Protein AF-A0A365QSZ0-F1 (afdb_monomer_lite)

Foldseek 3Di:
DLLVVLVVLLVQLVVLLVVLVVLQVVLVVVVVPVVSNVVSNVSSVVSNVSSVVSNVVSVVSVVVD

Radius of gyration: 14.72 Å; chains: 1; bounding box: 36×12×41 Å

Sequence (65 aa):
MRQTSAVFCLVLGVASICVGLYCLVQALDAFNLPMAFKVWLSRAVASMVMGWVLLHIGSKRIEAF

pLDDT: mean 72.81, std 7.04, range [48.34, 83.75]

Organism: NCBI:txid2234132

Secondary structure (DSSP, 8-state):
-HHHHHHHHHHHHHHHHHHHHHHHHHHHHTTT-HHHHHHHHHHHHHHHHHHHHHHHHHHHHHHT-

Structure (mmCIF, N/CA/C/O backbone):
data_AF-A0A365QSZ0-F1
#
_entry.id   AF-A0A365QSZ0-F1
#
loop_
_atom_site.group_PDB
_atom_site.id
_atom_site.type_symbol
_atom_site.label_atom_id
_atom_site.label_alt_id
_atom_site.label_comp_id
_atom_site.label_asym_id
_atom_site.label_entity_id
_atom_site.label_seq_id
_atom_site.pdbx_PDB_ins_code
_atom_site.Cartn_x
_atom_site.Cartn_y
_atom_site.Cartn_z
_atom_site.occupancy
_atom_site.B_iso_or_equiv
_atom_site.auth_seq_id
_atom_site.auth_comp_id
_atom_site.auth_asym_id
_atom_site.auth_atom_id
_atom_site.pdbx_PDB_model_num
ATOM 1 N N . MET A 1 1 ? -23.050 2.060 14.741 1.00 57.28 1 MET A N 1
ATOM 2 C CA . MET A 1 1 ? -22.186 2.848 13.827 1.00 57.28 1 MET A CA 1
ATOM 3 C C . MET A 1 1 ? -20.694 2.505 13.933 1.00 57.28 1 MET A C 1
ATOM 5 O O . MET A 1 1 ? -20.061 2.438 12.895 1.00 57.28 1 MET A O 1
ATOM 9 N N . ARG A 1 2 ? -20.112 2.251 15.122 1.00 59.03 2 ARG A N 1
ATOM 10 C CA . ARG A 1 2 ? -18.660 1.964 15.266 1.00 59.03 2 ARG A CA 1
ATOM 11 C C . ARG A 1 2 ? -18.175 0.651 14.620 1.00 59.03 2 ARG A C 1
ATOM 13 O O . ARG A 1 2 ? -17.099 0.639 14.036 1.00 59.03 2 ARG A O 1
ATOM 20 N N . GLN A 1 3 ? -18.965 -0.422 14.679 1.00 62.69 3 GLN A N 1
ATOM 21 C CA . GLN A 1 3 ? -18.608 -1.720 14.086 1.00 62.69 3 GLN A CA 1
ATOM 22 C C . GLN A 1 3 ? -18.589 -1.669 12.549 1.00 62.69 3 GLN A C 1
ATOM 24 O O . GLN A 1 3 ? -17.671 -2.186 11.919 1.00 62.69 3 GLN A O 1
ATOM 29 N N . THR A 1 4 ? -19.545 -0.959 11.941 1.00 73.81 4 THR A N 1
ATOM 30 C CA . THR A 1 4 ? -19.597 -0.736 10.491 1.00 73.81 4 THR A CA 1
ATOM 31 C C . THR A 1 4 ? -18.358 0.005 9.992 1.00 73.81 4 THR A C 1
ATOM 33 O O . THR A 1 4 ? -17.810 -0.365 8.961 1.00 73.81 4 THR A O 1
ATOM 36 N N . SER A 1 5 ? -17.861 0.991 10.748 1.00 71.19 5 SER A N 1
ATOM 37 C CA . SER A 1 5 ? -16.622 1.711 10.420 1.00 71.19 5 SER A CA 1
ATOM 38 C C . SER A 1 5 ? -15.385 0.807 10.445 1.00 71.19 5 SER A C 1
ATOM 40 O O . SER A 1 5 ? -14.519 0.934 9.584 1.00 71.19 5 SER A O 1
ATOM 42 N N . ALA A 1 6 ? -15.300 -0.117 11.406 1.00 68.44 6 ALA A N 1
ATOM 43 C CA . ALA A 1 6 ? -14.169 -1.035 11.519 1.00 68.44 6 ALA A CA 1
ATOM 44 C C . ALA A 1 6 ? -14.135 -2.051 10.366 1.00 68.44 6 ALA A C 1
ATOM 46 O O . ALA A 1 6 ? -13.088 -2.252 9.753 1.00 68.44 6 ALA A O 1
ATOM 47 N N . VAL A 1 7 ? -15.293 -2.616 10.010 1.00 75.88 7 VAL A N 1
ATOM 48 C CA . VAL A 1 7 ? -15.428 -3.506 8.846 1.00 75.88 7 VAL A CA 1
ATOM 49 C C . VAL A 1 7 ? -15.094 -2.761 7.551 1.00 75.88 7 VAL A C 1
ATOM 51 O O . VAL A 1 7 ? -14.380 -3.294 6.706 1.00 75.88 7 VAL A O 1
ATOM 54 N N . PHE A 1 8 ? -15.526 -1.505 7.414 1.00 77.06 8 PHE A N 1
ATOM 55 C CA . PHE A 1 8 ? -15.207 -0.685 6.243 1.00 77.06 8 PHE A CA 1
ATOM 56 C C . PHE A 1 8 ? -13.697 -0.429 6.103 1.00 77.06 8 PHE A C 1
ATOM 58 O O . PHE A 1 8 ? -13.158 -0.548 5.004 1.00 77.06 8 PHE A O 1
ATOM 65 N N . CYS A 1 9 ? -12.991 -0.156 7.210 1.00 72.81 9 CYS A N 1
ATOM 66 C CA . CYS A 1 9 ? -11.527 -0.038 7.219 1.00 72.81 9 CYS A CA 1
ATOM 67 C C . CYS A 1 9 ? -10.825 -1.339 6.813 1.00 72.81 9 CYS A C 1
ATOM 69 O O . CYS A 1 9 ? -9.827 -1.282 6.097 1.00 72.81 9 CYS A O 1
ATOM 71 N N . LEU A 1 10 ? -11.338 -2.500 7.235 1.00 73.56 10 LEU A N 1
ATOM 72 C CA . LEU A 1 10 ? -10.776 -3.790 6.829 1.00 73.56 10 LEU A CA 1
ATOM 73 C C . LEU A 1 10 ? -10.954 -4.036 5.328 1.00 73.56 10 LEU A C 1
ATOM 75 O O . LEU A 1 10 ? -9.989 -4.380 4.649 1.00 73.56 10 LEU A O 1
ATOM 79 N N . VAL A 1 11 ? -12.158 -3.803 4.798 1.00 82.94 11 VAL A N 1
ATOM 80 C CA . VAL A 1 11 ? -12.453 -3.972 3.365 1.00 82.94 11 VAL A CA 1
ATOM 81 C C . VAL A 1 11 ? -11.606 -3.021 2.514 1.00 82.94 11 VAL A C 1
ATOM 83 O O . VAL A 1 11 ? -11.017 -3.450 1.522 1.00 82.94 11 VAL A O 1
ATOM 86 N N . LEU A 1 12 ? -11.469 -1.755 2.926 1.00 78.62 12 LEU A N 1
ATOM 87 C CA . LEU A 1 12 ? -10.581 -0.786 2.272 1.00 78.62 12 LEU A CA 1
ATOM 88 C C . LEU A 1 12 ? -9.109 -1.208 2.333 1.00 78.62 12 LEU A C 1
ATOM 90 O O . LEU A 1 12 ? -8.397 -1.074 1.339 1.00 78.62 12 LEU A O 1
ATOM 94 N N . GLY A 1 13 ? -8.652 -1.735 3.471 1.00 75.50 13 GLY A N 1
ATOM 95 C CA . GLY A 1 13 ? -7.288 -2.236 3.636 1.00 75.50 13 GLY A CA 1
ATOM 96 C C . GLY A 1 13 ? -6.979 -3.393 2.685 1.00 75.50 13 GLY A C 1
ATOM 97 O O . GLY A 1 13 ? -5.968 -3.356 1.983 1.00 75.50 13 GLY A O 1
ATOM 98 N N . VAL A 1 14 ? -7.883 -4.373 2.590 1.00 80.75 14 VAL A N 1
ATOM 99 C CA . VAL A 1 14 ? -7.756 -5.505 1.656 1.00 80.75 14 VAL A CA 1
ATOM 100 C C . VAL A 1 14 ? -7.763 -5.021 0.205 1.00 80.75 14 VAL A C 1
ATOM 102 O O . VAL A 1 14 ? -6.868 -5.381 -0.559 1.00 80.75 14 VAL A O 1
ATOM 105 N N . ALA A 1 15 ? -8.700 -4.144 -0.168 1.00 81.19 15 ALA A N 1
ATOM 106 C CA . ALA A 1 15 ? -8.758 -3.579 -1.516 1.00 81.19 15 ALA A CA 1
ATOM 107 C C . ALA A 1 15 ? -7.467 -2.819 -1.883 1.00 81.19 15 ALA A C 1
ATOM 109 O O . ALA A 1 15 ? -6.936 -2.994 -2.980 1.00 81.19 15 ALA A O 1
ATOM 110 N N . SER A 1 16 ? -6.913 -2.034 -0.953 1.00 77.75 16 SER A N 1
ATOM 111 C CA . SER A 1 16 ? -5.651 -1.300 -1.136 1.00 77.75 16 SER A CA 1
ATOM 112 C C . SER A 1 16 ? -4.450 -2.230 -1.349 1.00 77.75 16 SER A C 1
ATOM 114 O O . SER A 1 16 ? -3.559 -1.927 -2.149 1.00 77.75 16 SER A O 1
ATOM 116 N N . ILE A 1 17 ? -4.422 -3.378 -0.666 1.00 75.94 17 ILE A N 1
ATOM 117 C CA . ILE A 1 17 ? -3.378 -4.398 -0.842 1.00 75.94 17 ILE A CA 1
ATOM 118 C C . ILE A 1 17 ? -3.509 -5.075 -2.209 1.00 75.94 17 ILE A C 1
ATOM 120 O O . ILE A 1 17 ? -2.503 -5.221 -2.902 1.00 75.94 17 ILE A O 1
ATOM 124 N N . CYS A 1 18 ? -4.727 -5.419 -2.642 1.00 82.75 18 CYS A N 1
ATOM 125 C CA . CYS A 1 18 ? -4.972 -5.976 -3.976 1.00 82.75 18 CYS A CA 1
ATOM 126 C C . CYS A 1 18 ? -4.531 -5.012 -5.090 1.00 82.75 18 CYS A C 1
ATOM 128 O O . CYS A 1 18 ? -3.866 -5.429 -6.037 1.00 82.75 18 CYS A O 1
ATOM 130 N N . VAL A 1 19 ? -4.833 -3.715 -4.955 1.00 80.00 19 VAL A N 1
ATOM 131 C CA . VAL A 1 19 ? -4.366 -2.678 -5.893 1.00 80.00 19 VAL A CA 1
ATOM 132 C C . VAL A 1 19 ? -2.838 -2.550 -5.865 1.00 80.00 19 VAL A C 1
ATOM 134 O O . VAL A 1 19 ? -2.214 -2.428 -6.918 1.00 80.00 19 VAL A O 1
ATOM 137 N N . GLY A 1 20 ? -2.216 -2.632 -4.684 1.00 74.31 20 GLY A N 1
ATOM 138 C CA . GLY A 1 20 ? -0.757 -2.646 -4.537 1.00 74.31 20 GLY A CA 1
ATOM 139 C C . GLY A 1 20 ? -0.102 -3.831 -5.255 1.00 74.31 20 GLY A C 1
ATOM 140 O O . GLY A 1 20 ? 0.853 -3.635 -6.003 1.00 74.31 20 GLY A O 1
ATOM 141 N N . LEU A 1 21 ? -0.657 -5.037 -5.102 1.00 77.12 21 LEU A N 1
ATOM 142 C CA . LEU A 1 21 ? -0.232 -6.247 -5.818 1.00 77.12 21 LEU A CA 1
ATOM 143 C C . LEU A 1 21 ? -0.396 -6.109 -7.334 1.00 77.12 21 LEU A C 1
ATOM 145 O O . LEU A 1 21 ? 0.516 -6.458 -8.076 1.00 77.12 21 LEU A O 1
ATOM 149 N N . TYR A 1 22 ? -1.512 -5.552 -7.803 1.00 78.94 22 TYR A N 1
ATOM 150 C CA . TYR A 1 22 ? -1.728 -5.304 -9.229 1.00 78.94 22 TYR A CA 1
ATOM 151 C C . TYR A 1 22 ? -0.702 -4.315 -9.810 1.00 78.94 22 TYR A C 1
ATOM 153 O O . TYR A 1 22 ? -0.127 -4.565 -10.870 1.00 78.94 22 TYR A O 1
ATOM 161 N N . CYS A 1 23 ? -0.406 -3.226 -9.092 1.00 74.06 23 CYS A N 1
ATOM 162 C CA . CYS A 1 23 ? 0.671 -2.298 -9.451 1.00 74.06 23 CYS A CA 1
ATOM 163 C C . CYS A 1 23 ? 2.049 -2.973 -9.448 1.00 74.06 23 CYS A C 1
ATOM 165 O O . CYS A 1 23 ? 2.885 -2.638 -10.283 1.00 74.06 23 CYS A O 1
ATOM 167 N N . LEU A 1 24 ? 2.295 -3.913 -8.530 1.00 74.25 24 LEU A N 1
ATOM 168 C CA . LEU A 1 24 ? 3.549 -4.663 -8.462 1.00 74.25 24 LEU A CA 1
ATOM 169 C C . LEU A 1 24 ? 3.709 -5.604 -9.663 1.00 74.25 24 LEU A C 1
ATOM 171 O O . LEU A 1 24 ? 4.783 -5.651 -10.254 1.00 74.25 24 LEU A O 1
ATOM 175 N N . VAL A 1 25 ? 2.639 -6.299 -10.061 1.00 80.44 25 VAL A N 1
ATOM 176 C CA . VAL A 1 25 ? 2.624 -7.139 -11.271 1.00 80.44 25 VAL A CA 1
ATOM 177 C C . VAL A 1 25 ? 2.867 -6.288 -12.519 1.00 80.44 25 VAL A C 1
ATOM 179 O O . VAL A 1 25 ? 3.713 -6.645 -13.331 1.00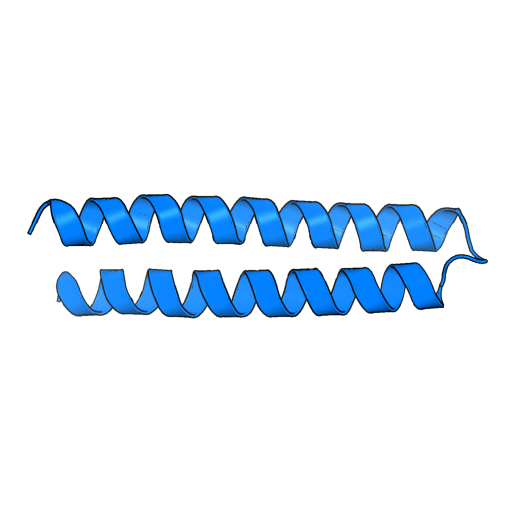 80.44 25 VAL A O 1
ATOM 182 N N . GLN A 1 26 ? 2.222 -5.122 -12.636 1.00 74.00 26 GLN A N 1
ATOM 183 C CA . GLN A 1 26 ? 2.501 -4.180 -13.729 1.00 74.00 26 GLN A CA 1
ATOM 184 C C . GLN A 1 26 ? 3.935 -3.640 -13.708 1.00 74.00 26 GLN A C 1
ATOM 186 O O . GLN A 1 26 ? 4.530 -3.446 -14.764 1.00 74.00 26 GLN A O 1
ATOM 191 N N . ALA A 1 27 ? 4.516 -3.402 -12.529 1.00 67.69 27 ALA A N 1
ATOM 192 C CA . ALA A 1 27 ? 5.916 -3.001 -12.430 1.00 67.69 27 ALA A CA 1
ATOM 193 C C . ALA A 1 27 ? 6.836 -4.106 -12.970 1.00 67.69 27 ALA A C 1
ATOM 195 O O . ALA A 1 27 ? 7.746 -3.818 -13.740 1.00 67.69 27 ALA A O 1
ATOM 196 N N . LEU A 1 28 ? 6.582 -5.364 -12.597 1.00 73.06 28 LEU A N 1
ATOM 197 C CA . LEU A 1 28 ? 7.350 -6.516 -13.074 1.00 73.06 28 LEU A CA 1
ATOM 198 C C . LEU A 1 28 ? 7.194 -6.740 -14.586 1.00 73.06 28 LEU A C 1
ATOM 200 O O . LEU A 1 28 ? 8.165 -7.106 -15.238 1.00 73.06 28 LEU A O 1
ATOM 204 N N . ASP A 1 29 ? 6.019 -6.464 -15.151 1.00 74.44 29 ASP A N 1
ATOM 205 C CA . ASP A 1 29 ? 5.790 -6.494 -16.603 1.00 74.44 29 ASP A CA 1
ATOM 206 C C . ASP A 1 29 ? 6.555 -5.363 -17.326 1.00 74.44 29 ASP A C 1
ATOM 208 O O . ASP A 1 29 ? 7.188 -5.567 -18.361 1.00 74.44 29 ASP A O 1
ATOM 212 N N . ALA A 1 30 ? 6.621 -4.175 -16.713 1.00 64.56 30 ALA A N 1
ATOM 213 C CA . ALA A 1 30 ? 7.357 -3.012 -17.213 1.00 64.56 30 ALA A CA 1
ATOM 214 C C . ALA A 1 30 ? 8.845 -2.969 -16.797 1.00 64.56 30 ALA A C 1
ATOM 216 O O . ALA A 1 30 ? 9.475 -1.907 -16.869 1.00 64.56 30 ALA A O 1
ATOM 217 N N . PHE A 1 31 ? 9.437 -4.094 -16.374 1.00 64.50 31 PHE A N 1
ATOM 218 C CA . PHE A 1 31 ? 10.797 -4.146 -15.812 1.00 64.50 31 PHE A CA 1
ATOM 219 C C . PHE A 1 31 ? 11.886 -3.620 -16.766 1.00 64.50 31 PHE A C 1
ATOM 221 O O . PHE A 1 31 ? 12.908 -3.100 -16.324 1.00 64.50 31 PHE A O 1
ATOM 228 N N . ASN A 1 32 ? 11.640 -3.673 -18.079 1.00 68.56 32 ASN A N 1
ATOM 229 C CA . ASN A 1 32 ? 12.545 -3.143 -19.104 1.00 68.56 32 ASN A CA 1
ATOM 230 C C . ASN A 1 32 ? 12.646 -1.603 -19.132 1.00 68.56 32 ASN A C 1
ATOM 232 O O . ASN A 1 32 ? 13.498 -1.057 -19.831 1.00 68.56 32 ASN A O 1
ATOM 236 N N . LEU A 1 33 ? 11.794 -0.885 -18.391 1.00 73.06 33 LEU A N 1
ATOM 237 C CA . LEU A 1 33 ? 11.761 0.578 -18.336 1.00 73.06 33 LEU A CA 1
ATOM 238 C C . LEU A 1 33 ? 12.108 1.061 -16.915 1.00 73.06 33 LEU A C 1
ATOM 240 O O . LEU A 1 33 ? 11.216 1.206 -16.075 1.00 73.06 33 LEU A O 1
ATOM 244 N N . PRO A 1 34 ? 13.384 1.379 -16.620 1.00 65.81 34 PRO A N 1
ATOM 245 C CA . PRO A 1 34 ? 13.857 1.626 -15.252 1.00 65.81 34 PRO A CA 1
A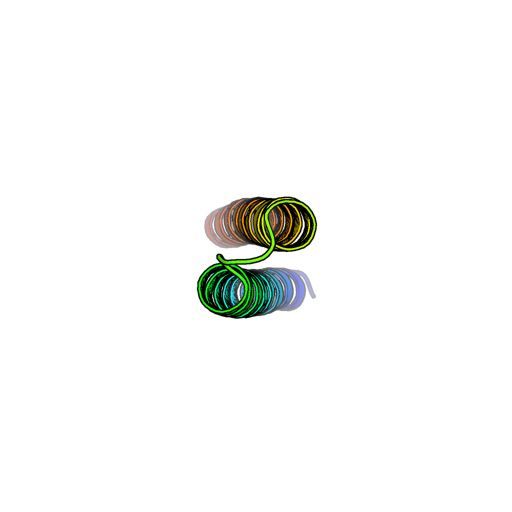TOM 246 C C . PRO A 1 34 ? 13.187 2.826 -14.559 1.00 65.81 34 PRO A C 1
ATOM 248 O O . PRO A 1 34 ? 12.996 2.817 -13.341 1.00 65.81 34 PRO A O 1
ATOM 251 N N . MET A 1 35 ? 12.782 3.853 -15.317 1.00 68.19 35 MET A N 1
ATOM 252 C CA . MET A 1 35 ? 12.015 4.984 -14.774 1.00 68.19 35 MET A CA 1
ATOM 253 C C . MET A 1 35 ? 10.569 4.604 -14.436 1.00 68.19 35 MET A C 1
ATOM 255 O O . MET A 1 35 ? 10.080 4.979 -13.372 1.00 68.19 35 MET A O 1
ATOM 259 N N . ALA A 1 36 ? 9.897 3.836 -15.297 1.00 63.00 36 ALA A N 1
ATOM 260 C CA . ALA A 1 36 ? 8.523 3.399 -15.057 1.00 63.00 36 ALA A CA 1
ATOM 261 C C . ALA A 1 36 ? 8.466 2.407 -13.887 1.00 63.00 36 ALA A C 1
ATOM 263 O O . ALA A 1 36 ? 7.647 2.570 -12.981 1.00 63.00 36 ALA A O 1
ATOM 264 N N . PHE A 1 37 ? 9.403 1.456 -13.839 1.00 66.94 37 PHE A N 1
ATOM 265 C CA . PHE A 1 37 ? 9.530 0.476 -12.764 1.00 66.94 37 PHE A CA 1
ATOM 266 C C . PHE A 1 37 ? 9.593 1.129 -11.374 1.00 66.94 37 PHE A C 1
ATOM 268 O O . PHE A 1 37 ? 8.802 0.783 -10.498 1.00 66.94 37 PHE A O 1
ATOM 275 N N . LYS A 1 38 ? 10.464 2.132 -11.169 1.00 69.56 38 LYS A N 1
ATOM 276 C CA . LYS A 1 38 ? 10.575 2.835 -9.872 1.00 69.56 38 LYS A CA 1
ATOM 277 C C . LYS A 1 38 ? 9.274 3.525 -9.455 1.00 69.56 38 LYS A C 1
ATOM 279 O O . LYS A 1 38 ? 8.943 3.544 -8.267 1.00 69.56 38 LYS A O 1
ATOM 284 N N . VAL A 1 39 ? 8.532 4.096 -10.402 1.00 76.12 39 VAL A N 1
ATOM 285 C CA . VAL A 1 39 ? 7.275 4.800 -10.105 1.00 76.12 39 VAL A CA 1
ATOM 286 C C . VAL A 1 39 ? 6.180 3.802 -9.727 1.00 76.12 39 VAL A C 1
ATOM 288 O O . VAL A 1 39 ? 5.516 3.984 -8.709 1.00 76.12 39 VAL A O 1
ATOM 291 N N . TRP A 1 40 ? 6.029 2.709 -10.473 1.00 71.31 40 TRP A N 1
ATOM 292 C CA . TRP A 1 40 ? 5.034 1.680 -10.160 1.00 71.31 40 TRP A CA 1
ATOM 293 C C . TRP A 1 40 ? 5.358 0.920 -8.870 1.00 71.31 40 TRP A C 1
ATOM 295 O O . TRP A 1 40 ? 4.463 0.710 -8.049 1.00 71.31 40 TRP A O 1
ATOM 305 N N . LEU A 1 41 ? 6.635 0.612 -8.624 1.00 74.62 41 LEU A N 1
ATOM 306 C CA . LEU A 1 41 ? 7.094 -0.017 -7.385 1.00 74.62 41 LEU A CA 1
ATOM 307 C C . LEU A 1 41 ? 6.843 0.882 -6.165 1.00 74.62 41 LEU A C 1
ATOM 309 O O . LEU A 1 41 ? 6.307 0.423 -5.161 1.00 74.62 41 LEU A O 1
ATOM 313 N N . SER A 1 42 ? 7.177 2.175 -6.242 1.00 76.94 42 SER A N 1
ATOM 314 C CA . SER A 1 42 ? 6.954 3.100 -5.120 1.00 76.94 42 SER A CA 1
ATOM 315 C C . SER A 1 42 ? 5.467 3.284 -4.804 1.00 76.94 42 SER A C 1
ATOM 317 O O . SER A 1 42 ? 5.091 3.306 -3.631 1.00 76.94 42 SER A O 1
ATOM 319 N N . ARG A 1 43 ? 4.601 3.326 -5.826 1.00 76.25 43 ARG A N 1
ATOM 320 C CA . ARG A 1 43 ? 3.141 3.348 -5.641 1.00 76.25 43 ARG A CA 1
ATOM 321 C C . ARG A 1 43 ? 2.606 2.044 -5.052 1.00 76.25 43 ARG A C 1
ATOM 323 O O . ARG A 1 43 ? 1.742 2.102 -4.179 1.00 76.25 43 ARG A O 1
ATOM 330 N N . ALA A 1 44 ? 3.124 0.893 -5.481 1.00 73.75 44 ALA A N 1
ATOM 331 C CA . ALA A 1 44 ? 2.764 -0.406 -4.916 1.00 73.75 44 ALA A CA 1
ATOM 332 C C . ALA A 1 44 ? 3.127 -0.480 -3.426 1.00 73.75 44 ALA A C 1
ATOM 334 O O . ALA A 1 44 ? 2.273 -0.802 -2.599 1.00 73.75 44 ALA A O 1
ATOM 335 N N . VAL A 1 45 ? 4.354 -0.082 -3.075 1.00 80.56 45 VAL A N 1
ATOM 336 C CA . VAL A 1 45 ? 4.830 -0.037 -1.685 1.00 80.56 45 VAL A CA 1
ATOM 337 C C . VAL A 1 45 ? 3.996 0.936 -0.852 1.00 80.56 45 VAL A C 1
ATOM 339 O O . VAL A 1 45 ? 3.533 0.564 0.223 1.00 80.56 45 VAL A O 1
ATOM 342 N N . ALA A 1 46 ? 3.725 2.148 -1.347 1.00 80.69 46 ALA A N 1
ATOM 343 C CA . ALA A 1 46 ? 2.896 3.119 -0.632 1.00 80.69 46 ALA A CA 1
ATOM 344 C C . ALA A 1 46 ? 1.468 2.594 -0.381 1.00 80.69 46 ALA A C 1
ATOM 346 O O . ALA A 1 46 ? 0.956 2.713 0.731 1.00 80.69 46 ALA A O 1
ATOM 347 N N . SER A 1 47 ? 0.851 1.955 -1.381 1.00 76.69 47 SER A N 1
ATOM 348 C CA . SER A 1 47 ? -0.489 1.355 -1.268 1.00 76.69 47 SER A CA 1
ATOM 349 C C . SER A 1 47 ? -0.526 0.183 -0.282 1.00 76.69 47 SER A C 1
ATOM 351 O O . SER A 1 47 ? -1.486 0.042 0.480 1.00 76.69 47 SER A O 1
ATOM 353 N N . MET A 1 48 ? 0.525 -0.644 -0.262 1.00 75.31 48 MET A N 1
ATOM 354 C CA . MET A 1 48 ? 0.663 -1.755 0.684 1.00 75.31 48 MET A CA 1
ATOM 355 C C . MET A 1 48 ? 0.867 -1.263 2.117 1.00 75.31 48 MET A C 1
ATOM 357 O O . MET A 1 48 ? 0.198 -1.755 3.023 1.00 75.31 48 MET A O 1
ATOM 361 N N . VAL A 1 49 ? 1.729 -0.263 2.328 1.00 83.75 49 VAL A N 1
ATOM 362 C CA . VAL A 1 49 ? 1.952 0.344 3.651 1.00 83.75 49 VAL A CA 1
ATOM 363 C C . VAL A 1 49 ? 0.671 1.001 4.160 1.00 83.75 49 VAL A C 1
ATOM 365 O O . VAL A 1 49 ? 0.293 0.801 5.313 1.00 83.75 49 VAL A O 1
ATOM 368 N N . MET A 1 50 ? -0.040 1.736 3.305 1.00 80.06 50 MET A N 1
ATOM 369 C CA . MET A 1 50 ? -1.289 2.387 3.695 1.00 80.06 50 MET A CA 1
ATOM 370 C C . MET A 1 50 ? -2.382 1.362 4.030 1.00 80.06 50 MET A C 1
ATOM 372 O O . MET A 1 50 ? -3.032 1.486 5.069 1.00 80.06 50 MET A O 1
ATOM 376 N N . GLY A 1 51 ? -2.519 0.303 3.223 1.00 73.75 51 GLY A N 1
ATOM 377 C CA . GLY A 1 51 ? -3.411 -0.824 3.509 1.00 73.75 51 GLY A CA 1
ATOM 378 C C . GLY A 1 51 ? -3.072 -1.531 4.825 1.00 73.75 51 GLY A C 1
ATOM 379 O O . GLY A 1 51 ? -3.969 -1.802 5.622 1.00 73.75 51 GLY A O 1
ATOM 380 N N . TRP A 1 52 ? -1.784 -1.747 5.107 1.00 77.44 52 TRP A N 1
ATOM 381 C CA . TRP A 1 52 ? -1.317 -2.332 6.366 1.00 77.44 52 TRP A CA 1
ATOM 382 C C . TRP A 1 52 ? -1.688 -1.474 7.579 1.00 77.44 52 TRP A C 1
ATOM 384 O O . TRP A 1 52 ? -2.217 -1.992 8.560 1.00 77.44 52 TRP A O 1
ATOM 394 N N . VAL A 1 53 ? -1.473 -0.156 7.513 1.00 80.50 53 VAL A N 1
ATOM 395 C CA . VAL A 1 53 ? -1.830 0.773 8.601 1.00 80.50 53 VAL A CA 1
ATOM 396 C C . VAL A 1 53 ? -3.341 0.771 8.855 1.00 80.50 53 VAL A C 1
ATOM 398 O O . VAL A 1 53 ? -3.773 0.700 10.008 1.00 80.50 53 VAL A O 1
ATOM 401 N N . LEU A 1 54 ? -4.149 0.792 7.793 1.00 75.31 54 LEU A N 1
ATOM 402 C CA . LEU A 1 54 ? -5.611 0.706 7.877 1.00 75.31 54 LEU A CA 1
ATOM 403 C C . LEU A 1 54 ? -6.080 -0.605 8.520 1.00 75.31 54 LEU A C 1
ATOM 405 O O . LEU A 1 54 ? -6.942 -0.570 9.402 1.00 75.31 54 LEU A O 1
ATOM 409 N N . LEU A 1 55 ? -5.482 -1.738 8.141 1.00 74.56 55 LE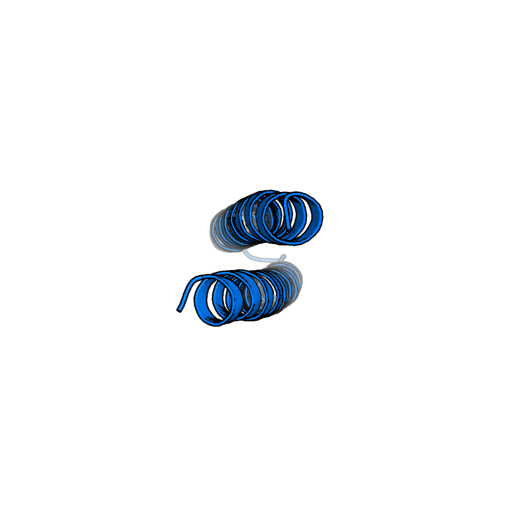U A N 1
ATOM 410 C CA . LEU A 1 55 ? -5.759 -3.037 8.759 1.00 74.56 55 LEU A CA 1
ATOM 411 C C . LEU A 1 55 ? -5.357 -3.057 10.233 1.00 74.56 55 LEU A C 1
ATOM 413 O O . LEU A 1 55 ? -6.124 -3.526 11.070 1.00 74.56 55 LEU A O 1
ATOM 417 N N . HIS A 1 56 ? -4.196 -2.501 10.573 1.00 79.19 56 HIS A N 1
ATOM 418 C CA . HIS A 1 56 ? -3.690 -2.506 11.941 1.00 79.19 56 HIS A CA 1
ATOM 419 C C . HIS A 1 56 ? -4.544 -1.640 12.881 1.00 79.19 56 HIS A C 1
ATOM 421 O O . HIS A 1 56 ? -4.762 -2.005 14.039 1.00 79.19 56 HIS A O 1
ATOM 427 N N . ILE A 1 57 ? -5.059 -0.507 12.391 1.00 77.75 57 ILE A N 1
ATOM 428 C CA . ILE A 1 57 ? -6.004 0.348 13.126 1.00 77.75 57 ILE A CA 1
ATOM 429 C C . ILE A 1 57 ?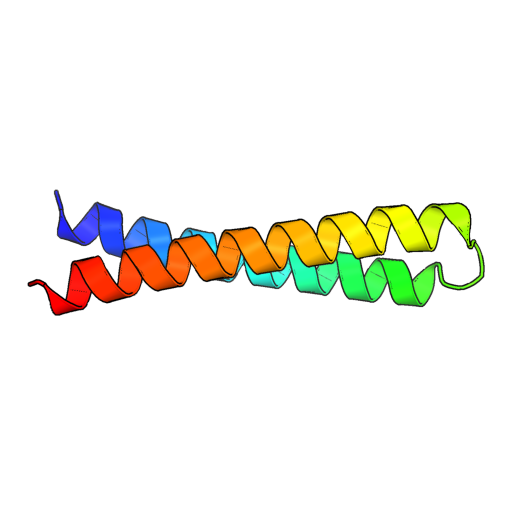 -7.381 -0.321 13.207 1.00 77.75 57 ILE A C 1
ATOM 431 O O . ILE A 1 57 ? -8.000 -0.310 14.272 1.00 77.75 57 ILE A O 1
ATOM 435 N N . GLY A 1 58 ? -7.856 -0.913 12.106 1.00 66.81 58 GLY A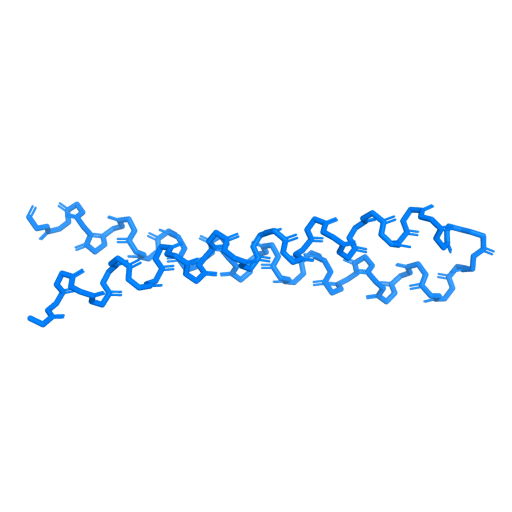 N 1
ATOM 436 C CA . GLY A 1 58 ? -9.123 -1.643 12.050 1.00 66.81 58 GLY A CA 1
ATOM 437 C C . GLY A 1 58 ? -9.156 -2.823 13.020 1.00 66.81 58 GLY A C 1
ATOM 438 O O . GLY A 1 58 ? -10.094 -2.931 13.802 1.00 66.81 58 GLY A O 1
ATOM 439 N N . SER A 1 59 ? -8.101 -3.640 13.049 1.00 70.69 59 SER A N 1
ATOM 440 C CA . SER A 1 59 ? -7.982 -4.795 13.947 1.00 70.69 59 SER A CA 1
ATOM 441 C C . SER A 1 59 ? -7.974 -4.371 15.416 1.00 70.69 59 SER A C 1
ATOM 443 O O . SER A 1 59 ? -8.792 -4.853 16.194 1.00 70.69 59 SER A O 1
ATOM 445 N N . LYS A 1 60 ? -7.165 -3.362 15.784 1.00 74.69 60 LYS A N 1
ATOM 446 C CA . LYS A 1 60 ? -7.160 -2.830 17.160 1.00 74.69 60 LYS A CA 1
ATOM 447 C C . LYS A 1 60 ? -8.499 -2.224 17.582 1.00 74.69 60 LYS A C 1
ATOM 449 O O . LYS A 1 60 ? -8.836 -2.243 18.761 1.00 74.69 60 LYS A O 1
ATOM 454 N N . ARG A 1 61 ? -9.269 -1.664 16.643 1.00 62.97 61 ARG A N 1
ATOM 455 C CA . ARG A 1 61 ? -10.623 -1.146 16.902 1.00 62.97 61 ARG A CA 1
ATOM 456 C C . ARG A 1 61 ? -11.653 -2.257 17.124 1.00 62.97 61 ARG A C 1
ATOM 458 O O . ARG A 1 61 ? -12.661 -1.971 17.762 1.00 62.97 61 ARG A O 1
ATOM 465 N N . ILE A 1 62 ? -11.421 -3.457 16.591 1.00 64.94 62 ILE A N 1
ATOM 466 C CA . ILE A 1 62 ? -12.287 -4.634 16.767 1.00 64.94 62 ILE A CA 1
ATOM 467 C C . ILE A 1 62 ? -11.920 -5.380 18.054 1.00 64.94 62 ILE A C 1
ATOM 469 O O . ILE A 1 62 ? -12.822 -5.777 18.772 1.00 64.94 62 ILE A O 1
ATOM 473 N N . GLU A 1 63 ? -10.629 -5.510 18.382 1.00 62.34 63 GLU A N 1
ATOM 474 C CA . GLU A 1 63 ? -10.164 -6.103 19.654 1.00 62.34 63 GLU A CA 1
ATOM 475 C C . GLU A 1 63 ? -10.504 -5.256 20.885 1.00 62.34 63 GLU A C 1
ATOM 477 O O . GLU A 1 63 ? -10.642 -5.782 21.982 1.00 62.34 63 GLU A O 1
ATOM 482 N N . ALA A 1 64 ? -10.628 -3.936 20.726 1.00 57.81 64 ALA A N 1
ATOM 483 C CA . ALA A 1 64 ? -11.067 -3.045 21.799 1.00 57.81 64 ALA A CA 1
ATOM 484 C C . ALA A 1 64 ? -12.587 -3.111 22.070 1.00 57.81 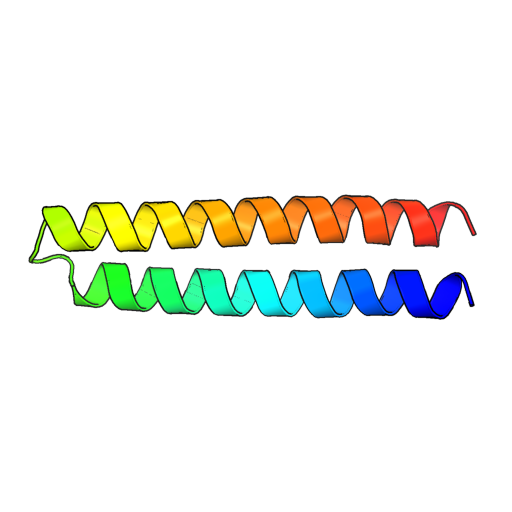64 ALA A C 1
ATOM 486 O O . ALA A 1 64 ? -13.097 -2.253 22.797 1.00 57.81 64 ALA A O 1
ATOM 487 N N . PHE A 1 65 ? -13.304 -4.050 21.444 1.00 48.34 65 PHE A N 1
ATOM 488 C CA . PHE A 1 65 ? -14.753 -4.223 21.527 1.00 48.34 65 PHE A CA 1
ATOM 489 C C . PHE A 1 65 ? -15.127 -5.521 22.244 1.00 48.34 65 PHE A C 1
ATOM 491 O O . PHE A 1 65 ? -14.441 -6.540 22.017 1.00 48.34 65 PHE A O 1
#

=== Feature glossary ===
The record interleaves many kinds of information about one protein. Here is each kind framed as the question it answers.

Q: Are the domains correctly placed relative to each other?
A: Predicted aligned error is AlphaFold's pairwise confidence. Unlike pLDDT (per-residue), PAE is per-residue-pair and captures whether two parts of the structure are correctly placed relative to each other. Units are ångströms of expected positional error.

Q: Which residues are in helices, strands, or loops?
A: Eight-state secondary structure (DSSP): H is the canonical α-helix, G the tighter 3₁₀-helix, I the wider π-helix; E/B are β-structure, T and S are turns and bends, and '-' is everything else. DSSP derives these from the pattern of main-chain N–H···O=C hydrogen bonds, not from the sequence.

Q: What if only a Cα trace is available?
A: P-SEA three-state annotation labels each residue as helix, strand, or coil based purely on the geometry of the Cα trace. It serves as a fallback when the full backbone (and thus DSSP) is unavailable.

Q: What are the backbone torsion angles?
A: φ (phi) and ψ (psi) are the two rotatable backbone dihedrals per residue: φ is the C(i-1)–N–Cα–C torsion, ψ is the N–Cα–C–N(i+1) torsion, both in degrees on (−180°, 180°]. α-helical residues cluster near (−60°, −45°); β-strand residues near (−120°, +130°). A Ramachandran plot is simply a scatter of (φ, ψ) for every residue.

Q: What known structures does this most resemble?
A: Structural nearest neighbors (via Foldseek easy-search vs the PDB). Reported per hit: target PDB id, E-value, and alignment TM-score. A TM-score above ~0.5 is the conventional threshold for 'same fold'.

Q: What family and function is it annotated with?
A: Database cross-references. InterPro integrates a dozen domain/family signature databases into unified entries with residue-range hits. GO terms attach function/process/location labels with evidence codes. CATH codes position the fold in a four-level structural taxonomy. Organism is the NCBI-taxonomy species name.

Q: Which residues are buried vs exposed?
A: Solvent accessibility: the surface area of each residue that a 1.4 Å water probe can touch, in Å². When only backbone atoms are present the absolute values are lower than full-atom SASA (side chains contribute most of the area) and are flagged as backbone-only.

Q: What do the diagnostic plots show?
A: Three diagnostic plots accompany the record. The Cα contact map visualizes the tertiary structure as a 2D adjacency matrix (8 Å cutoff, sequence-local contacts suppressed). The Ramachandran plot shows the distribution of backbone (φ, ψ) torsions, with points in the α and β basins reflecting secondary structure content. The PAE plot shows AlphaFold's inter-residue confidence as a color matrix.

Q: What is the amino-acid chain?
A: The amino-acid sequence is the protein's primary structure: the linear order of residues from the N-terminus to the C-terminus, written in one-letter code. Everything else here — the 3D coordinates, the secondary structure, the domain annotations — is ultimately a consequence of this string.

Q: What do the rendered images show?
A: The six renders are orthographic views along the three Cartesian axes in both directions. Representation (cartoon, sticks, or surface) and color scheme (sequence-rainbow or by-chain) vary across proteins so the training set covers all the common visualization conventions.

Q: Where is each backbone atom in 3D?
A: The mmCIF table is the protein's shape written out atom by atom. For each backbone N, Cα, C, and carbonyl O, it records an (x, y, z) coordinate triple in Å plus the residue type, chain letter, and residue number.

Q: How mobile is each atom in the crystal?
A: For experimental (PDB) structures, the B-factor (temperature factor) quantifies the positional spread of each atom in the crystal — a combination of thermal vibration and static disorder — in units of Å². High B-factors mark flexible loops or poorly resolved regions; low B-factors mark the rigid, well-ordered core.

Q: How big and how compact is the whole molecule?
A: Three whole-structure scalars: the radius of gyration (RMS distance of Cα from centroid, in Å), the count of Cα–Cα contacts (pairs closer than 8 Å and separated by more than four residues in sequence — i.e. tertiary, not local, contacts), and the bounding-box dimensions. Together they distinguish compact globular folds from extended fibres or disordered chains.

Q: What does the local fold look like, residue by residue?
A: A 3Di character summarizes, for each residue, the relative orientation of the Cα frame of its nearest spatial neighbor. Because it encodes fold topology rather than chemistry, 3Di alignments detect remote structural similarity that sequence alignment misses.

Q: How confident is the AlphaFold model at each residue?
A: For AlphaFold models, the B-factor field carries pLDDT — the model's own estimate of local accuracy on a 0–100 scale. Regions with pLDDT<50 should be treated as essentially unmodeled; they often correspond to intrinsically disordered segments.